Protein AF-A0A4Y2GJU7-F1 (afdb_monomer_lite)

pLDDT: mean 78.37, std 20.41, range [28.94, 97.56]

Structure (mmCIF, N/CA/C/O backbone):
data_AF-A0A4Y2GJU7-F1
#
_entry.id   AF-A0A4Y2GJU7-F1
#
loop_
_atom_site.group_PDB
_atom_site.id
_atom_site.type_symbol
_atom_site.label_atom_id
_atom_site.label_alt_id
_atom_site.label_comp_id
_atom_site.label_asym_id
_atom_site.label_entity_id
_atom_site.label_seq_id
_atom_site.pdbx_PDB_ins_code
_atom_site.Cartn_x
_atom_site.Cartn_y
_atom_site.Cartn_z
_atom_site.occupancy
_atom_site.B_iso_or_equiv
_atom_site.auth_seq_id
_atom_site.auth_comp_id
_atom_site.auth_asym_id
_atom_site.auth_atom_id
_atom_site.pdbx_PDB_model_num
ATOM 1 N N . MET A 1 1 ? 26.002 -38.087 -41.461 1.00 41.91 1 MET A N 1
ATOM 2 C CA . MET A 1 1 ? 26.557 -37.406 -40.279 1.00 41.91 1 MET A CA 1
ATOM 3 C C . MET A 1 1 ? 25.394 -36.729 -39.602 1.00 41.91 1 MET A C 1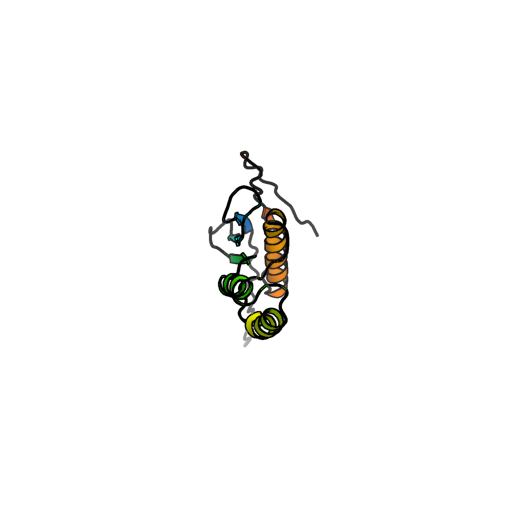
ATOM 5 O O . MET A 1 1 ? 24.996 -35.645 -40.006 1.00 41.91 1 MET A O 1
ATOM 9 N N . ASP A 1 2 ? 24.791 -37.457 -38.670 1.00 52.44 2 ASP A N 1
ATOM 10 C CA . ASP A 1 2 ? 23.984 -36.887 -37.599 1.00 52.44 2 ASP A CA 1
ATOM 11 C C . ASP A 1 2 ? 24.788 -35.809 -36.876 1.00 52.44 2 ASP A C 1
ATOM 13 O O . ASP A 1 2 ? 25.988 -36.001 -36.701 1.00 52.44 2 ASP A O 1
ATOM 17 N N . LEU A 1 3 ? 24.131 -34.737 -36.434 1.00 44.09 3 LEU A N 1
ATOM 18 C CA . LEU A 1 3 ? 24.071 -34.376 -35.015 1.00 44.09 3 LEU A CA 1
ATOM 19 C C . LEU A 1 3 ? 22.836 -33.494 -34.788 1.00 44.09 3 LEU A C 1
ATOM 21 O O . LEU A 1 3 ? 22.751 -32.365 -35.269 1.00 44.09 3 LEU A O 1
ATOM 25 N N . ALA A 1 4 ? 21.873 -34.044 -34.053 1.00 52.06 4 ALA A N 1
ATOM 26 C CA . ALA A 1 4 ? 20.826 -33.287 -33.390 1.00 52.06 4 ALA A CA 1
ATOM 27 C C . ALA A 1 4 ? 21.424 -32.402 -32.273 1.00 52.06 4 ALA A C 1
ATOM 29 O O . ALA A 1 4 ? 22.344 -32.841 -31.590 1.00 52.06 4 ALA A O 1
ATOM 30 N N . SER A 1 5 ? 20.867 -31.187 -32.149 1.00 65.88 5 SER A N 1
ATOM 31 C CA . SER A 1 5 ? 20.712 -30.263 -30.995 1.00 65.88 5 SER A CA 1
ATOM 32 C C . SER A 1 5 ? 21.711 -30.265 -29.818 1.00 65.88 5 SER A C 1
ATOM 34 O O . SER A 1 5 ? 22.067 -31.313 -29.284 1.00 65.88 5 SER A O 1
ATOM 36 N N . PRO A 1 6 ? 21.914 -29.082 -29.212 1.00 52.28 6 PRO A N 1
ATOM 37 C CA . PRO A 1 6 ? 21.252 -28.893 -27.922 1.00 52.28 6 PRO A CA 1
ATOM 38 C C . PRO A 1 6 ? 20.329 -27.670 -27.912 1.00 52.28 6 PRO A C 1
ATOM 40 O O . PRO A 1 6 ? 20.611 -26.626 -28.489 1.00 52.28 6 PRO A O 1
ATOM 43 N N . SER A 1 7 ? 19.186 -27.877 -27.276 1.00 54.72 7 SER A N 1
ATOM 44 C CA . SER A 1 7 ? 18.209 -26.897 -26.824 1.00 54.72 7 SER A CA 1
ATOM 45 C C . SER A 1 7 ? 18.860 -25.787 -25.997 1.00 54.72 7 SER A C 1
ATOM 47 O O . SER A 1 7 ? 19.223 -26.020 -24.845 1.00 54.72 7 SER A O 1
ATOM 49 N N . ASP A 1 8 ? 18.940 -24.584 -26.550 1.00 50.91 8 ASP A N 1
ATOM 50 C CA . ASP A 1 8 ? 19.101 -23.367 -25.760 1.00 50.91 8 ASP A CA 1
ATOM 51 C C . ASP A 1 8 ? 17.699 -22.780 -25.540 1.00 50.91 8 ASP A C 1
ATOM 53 O O . ASP A 1 8 ? 17.320 -21.787 -26.158 1.00 50.91 8 ASP A O 1
ATOM 57 N N . GLU A 1 9 ? 16.896 -23.405 -24.673 1.00 56.97 9 GLU A N 1
ATOM 58 C CA . GLU A 1 9 ? 15.873 -22.642 -23.952 1.00 56.97 9 GLU A CA 1
ATOM 59 C C . GLU A 1 9 ? 16.637 -21.750 -22.973 1.00 56.97 9 GLU A C 1
ATOM 61 O O . GLU A 1 9 ? 16.877 -22.106 -21.820 1.00 56.97 9 GLU A O 1
ATOM 66 N N . LYS A 1 10 ? 17.152 -20.627 -23.476 1.00 54.81 10 LYS A N 1
ATOM 67 C CA . LYS A 1 10 ? 17.585 -19.554 -22.597 1.00 54.81 10 LYS A CA 1
ATOM 68 C C . LYS A 1 10 ? 16.308 -18.979 -22.022 1.00 54.81 10 LYS A C 1
ATOM 70 O O . LYS A 1 10 ? 15.485 -18.456 -22.765 1.00 54.81 10 LYS A O 1
ATOM 75 N N . ASP A 1 11 ? 16.145 -19.101 -20.711 1.00 59.56 11 ASP A N 1
ATOM 76 C CA . ASP A 1 11 ? 15.343 -18.137 -19.975 1.00 59.56 11 ASP A CA 1
ATOM 77 C C . ASP A 1 11 ? 15.894 -16.761 -20.361 1.00 59.56 11 ASP A C 1
ATOM 79 O O . ASP A 1 11 ? 16.985 -16.371 -19.934 1.00 59.56 11 ASP A O 1
ATOM 83 N N . ASP A 1 12 ? 15.217 -16.089 -21.290 1.00 68.50 12 ASP A N 1
ATOM 84 C CA . ASP A 1 12 ? 15.621 -14.782 -21.782 1.00 68.50 12 ASP A CA 1
ATOM 85 C C . ASP A 1 12 ? 15.470 -13.807 -20.612 1.00 68.50 12 ASP A C 1
ATOM 87 O O . ASP A 1 12 ? 14.379 -13.331 -20.297 1.00 68.50 12 ASP A O 1
ATOM 91 N N . ILE A 1 13 ? 16.576 -13.556 -19.912 1.00 71.38 13 ILE A N 1
ATOM 92 C CA . ILE A 1 13 ? 16.648 -12.540 -18.867 1.00 71.38 13 ILE A CA 1
ATOM 93 C C . ILE A 1 13 ? 16.500 -11.188 -19.562 1.00 71.38 13 ILE A C 1
ATOM 95 O O . ILE A 1 13 ? 17.358 -10.781 -20.349 1.00 71.38 13 ILE A O 1
ATOM 99 N N . ILE A 1 14 ? 15.392 -10.505 -19.283 1.00 78.44 14 ILE A N 1
ATOM 100 C CA . ILE A 1 14 ? 15.109 -9.171 -19.807 1.00 78.44 14 ILE A CA 1
ATOM 101 C C . ILE A 1 14 ? 15.484 -8.151 -18.738 1.00 78.44 14 ILE A C 1
ATOM 103 O O . ILE A 1 14 ? 14.838 -8.064 -17.693 1.00 78.44 14 ILE A O 1
ATOM 107 N N . ASP A 1 15 ? 16.496 -7.339 -19.028 1.00 79.81 15 ASP A N 1
ATOM 108 C CA . ASP A 1 15 ? 16.824 -6.182 -18.203 1.00 79.81 15 ASP A CA 1
ATOM 109 C C . ASP A 1 15 ? 15.763 -5.093 -18.398 1.00 79.81 15 ASP A C 1
ATOM 111 O O . ASP A 1 15 ? 15.620 -4.523 -19.483 1.00 79.81 15 ASP A O 1
ATOM 115 N N . ILE A 1 16 ? 15.031 -4.779 -17.328 1.00 80.38 16 ILE A N 1
ATOM 116 C CA . ILE A 1 16 ? 14.042 -3.697 -17.313 1.00 80.38 16 ILE A CA 1
ATOM 117 C C . ILE A 1 16 ? 14.491 -2.557 -16.402 1.00 80.38 16 ILE A C 1
ATOM 119 O O . ILE A 1 16 ? 15.070 -2.762 -15.332 1.00 80.38 16 ILE A O 1
ATOM 123 N N . THR A 1 17 ? 14.197 -1.330 -16.826 1.00 85.38 17 THR A N 1
ATOM 124 C CA . THR A 1 17 ? 14.361 -0.132 -15.999 1.00 85.38 17 THR A CA 1
ATOM 125 C C . THR A 1 17 ? 12.988 0.373 -15.611 1.00 85.38 17 THR A C 1
ATOM 127 O O . THR A 1 17 ? 12.162 0.653 -16.478 1.00 85.38 17 THR A O 1
ATOM 130 N N . VAL A 1 18 ? 12.751 0.534 -14.312 1.00 87.12 18 VAL A N 1
ATOM 131 C CA . VAL A 1 18 ? 11.440 0.952 -13.813 1.00 87.12 18 VAL A CA 1
ATOM 132 C C . VAL A 1 18 ? 11.498 2.332 -13.174 1.00 87.12 18 VAL A C 1
ATOM 134 O O . VAL A 1 18 ? 12.496 2.744 -12.576 1.00 87.12 18 VAL A O 1
ATOM 137 N N . SER A 1 19 ? 10.393 3.056 -13.284 1.00 89.44 19 SER A N 1
ATOM 138 C CA . SER A 1 19 ? 10.088 4.194 -12.431 1.00 89.44 19 SER A CA 1
ATOM 139 C C . SER A 1 19 ? 9.161 3.758 -11.307 1.00 89.44 19 SER A C 1
ATOM 141 O O . SER A 1 19 ? 8.210 3.013 -11.546 1.00 89.44 19 SER A O 1
ATOM 143 N N . TYR A 1 20 ? 9.421 4.266 -10.108 1.00 88.50 20 TYR A N 1
ATOM 144 C CA . TYR A 1 20 ? 8.530 4.142 -8.964 1.00 88.50 20 TYR A CA 1
ATOM 145 C C . TYR A 1 20 ? 7.776 5.450 -8.743 1.00 88.50 20 TYR A C 1
ATOM 147 O O . TYR A 1 20 ? 8.398 6.518 -8.677 1.00 88.50 20 TYR A O 1
ATOM 155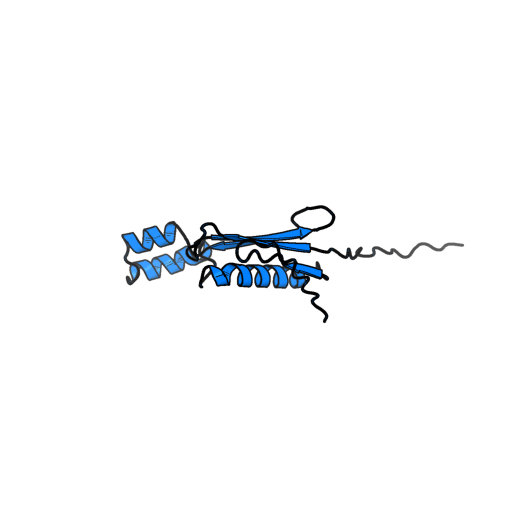 N N . ASP A 1 21 ? 6.458 5.348 -8.591 1.00 87.44 21 ASP A N 1
ATOM 156 C CA . ASP A 1 21 ? 5.606 6.448 -8.147 1.00 87.44 21 ASP A CA 1
ATOM 157 C C . ASP A 1 21 ? 4.587 5.945 -7.120 1.00 87.44 21 ASP A C 1
ATOM 159 O O . ASP A 1 21 ? 4.095 4.817 -7.209 1.00 87.44 21 ASP A O 1
ATOM 163 N N . GLY A 1 22 ? 4.277 6.795 -6.146 1.00 86.00 22 GLY A N 1
ATOM 164 C CA . GLY A 1 22 ? 3.349 6.509 -5.061 1.00 86.00 22 GLY A CA 1
ATOM 165 C C . GLY A 1 22 ? 2.360 7.653 -4.890 1.00 86.00 22 GLY A C 1
ATOM 166 O O . GLY A 1 22 ? 2.717 8.829 -4.964 1.00 86.00 22 GLY A O 1
ATOM 167 N N . THR A 1 23 ? 1.092 7.333 -4.648 1.00 85.31 23 THR A N 1
ATOM 168 C CA . THR A 1 23 ? 0.070 8.331 -4.336 1.00 85.31 23 THR A CA 1
ATOM 169 C C . THR A 1 23 ? -0.737 7.944 -3.109 1.00 85.31 23 THR A C 1
ATOM 171 O O . THR A 1 23 ? -0.985 6.780 -2.807 1.00 85.31 23 THR A O 1
ATOM 174 N N . CYS A 1 24 ? -1.150 8.967 -2.377 1.00 84.50 24 CYS A N 1
ATOM 175 C CA . CYS A 1 24 ? -1.858 8.858 -1.116 1.00 84.50 24 CYS A CA 1
ATOM 176 C C . CYS A 1 24 ? -3.256 9.467 -1.271 1.00 84.50 24 CYS A C 1
ATOM 178 O O . CYS A 1 24 ? -3.417 10.507 -1.909 1.00 84.50 24 CYS A O 1
ATOM 180 N N . GLN A 1 25 ? -4.273 8.851 -0.661 1.00 79.62 25 GLN A N 1
ATOM 181 C CA . GLN A 1 25 ? -5.681 9.252 -0.821 1.00 79.62 25 GLN A CA 1
ATOM 182 C C . GLN A 1 25 ? -5.952 10.733 -0.492 1.00 79.62 25 GLN A C 1
ATOM 184 O O . GLN A 1 25 ? -6.827 11.360 -1.086 1.00 79.62 25 GLN A O 1
ATOM 189 N N . LYS A 1 26 ? -5.254 11.280 0.506 1.00 80.38 26 LYS A N 1
ATOM 190 C CA . LYS A 1 26 ? -5.425 12.642 1.021 1.00 80.38 26 LYS A CA 1
ATOM 191 C C . LYS A 1 26 ? -4.077 13.341 1.167 1.00 80.38 26 LYS A C 1
ATOM 193 O O . LYS A 1 26 ? -3.132 12.797 1.744 1.00 80.38 26 LYS A O 1
ATOM 198 N N . HIS A 1 27 ? -4.014 14.593 0.731 1.00 66.88 27 HIS A N 1
ATOM 199 C CA . HIS A 1 27 ? -2.879 15.455 1.041 1.00 66.88 27 HIS A CA 1
ATOM 200 C C . HIS A 1 27 ? -2.841 15.773 2.550 1.00 66.88 27 HIS A C 1
ATOM 202 O O . HIS A 1 27 ? -3.887 15.858 3.192 1.00 66.88 27 HIS A O 1
ATOM 208 N N . GLY A 1 28 ? -1.649 15.948 3.128 1.00 64.44 28 GLY A N 1
ATOM 209 C CA . GLY A 1 28 ? -1.502 16.398 4.522 1.00 64.44 28 GLY A CA 1
ATOM 210 C C . GLY A 1 28 ? -1.444 15.296 5.587 1.00 64.44 28 GLY A C 1
ATOM 211 O O . GLY A 1 28 ? -2.133 15.383 6.597 1.00 64.44 28 GLY A O 1
ATOM 212 N N . HIS A 1 29 ? -0.618 14.265 5.385 1.00 70.62 29 HIS A N 1
ATOM 213 C CA . HIS A 1 29 ? -0.218 13.257 6.391 1.00 70.62 29 HIS A CA 1
ATOM 214 C C . HIS A 1 29 ? -1.362 12.461 7.065 1.00 70.62 29 HIS A C 1
ATOM 216 O O . HIS A 1 29 ? -1.110 11.664 7.968 1.00 70.62 29 HIS A O 1
ATOM 222 N N . THR A 1 30 ? -2.608 12.596 6.605 1.00 78.31 30 THR A N 1
ATOM 223 C CA . THR A 1 30 ? -3.816 11.947 7.160 1.00 78.31 30 THR A CA 1
ATOM 224 C C . THR A 1 30 ? -4.417 10.901 6.218 1.00 78.31 30 THR A C 1
ATOM 226 O O . THR A 1 30 ? -5.570 10.495 6.366 1.00 78.31 30 THR A O 1
ATOM 229 N N . SER A 1 31 ? -3.643 10.457 5.227 1.00 81.00 31 SER A N 1
ATOM 230 C CA . SER A 1 31 ? -4.073 9.417 4.296 1.00 81.00 31 SER A CA 1
ATOM 231 C C . SER A 1 31 ? -4.323 8.100 5.004 1.00 81.00 31 SER A C 1
ATOM 233 O O . SER A 1 31 ? -3.519 7.676 5.827 1.00 81.00 31 SER A O 1
ATOM 235 N N . LEU A 1 32 ? -5.439 7.459 4.669 1.00 88.88 32 LEU A N 1
ATOM 236 C CA . LEU A 1 32 ? -5.767 6.112 5.133 1.00 88.88 32 LEU A CA 1
ATOM 237 C C . LEU A 1 32 ? -5.339 5.044 4.130 1.00 88.88 32 LEU A C 1
ATOM 239 O O . LEU A 1 32 ? -5.130 3.911 4.539 1.00 88.88 32 LEU A O 1
ATOM 243 N N . HIS A 1 33 ? -5.178 5.421 2.862 1.00 91.12 33 HIS A N 1
ATOM 244 C CA . HIS A 1 33 ? -4.768 4.534 1.782 1.00 91.12 33 HIS A CA 1
ATOM 245 C C . HIS A 1 33 ? -3.583 5.145 1.032 1.00 91.12 33 HIS A C 1
ATOM 247 O O . HIS A 1 33 ? -3.570 6.358 0.781 1.00 91.12 33 HIS A O 1
ATOM 253 N N . GLY A 1 34 ? -2.629 4.294 0.679 1.00 91.00 34 GLY A N 1
ATOM 254 C CA . GLY A 1 34 ? -1.513 4.565 -0.215 1.00 91.00 34 GLY A CA 1
ATOM 255 C C . GLY A 1 34 ? -1.496 3.510 -1.312 1.00 91.00 34 GLY A C 1
ATOM 256 O O . GLY A 1 34 ? -1.857 2.360 -1.068 1.00 91.00 34 GLY A O 1
ATOM 257 N N . ILE A 1 35 ? -1.151 3.921 -2.524 1.00 91.50 35 ILE A N 1
ATOM 258 C CA . ILE A 1 35 ? -0.883 3.019 -3.637 1.00 91.50 35 ILE A CA 1
ATOM 259 C C . ILE A 1 35 ? 0.465 3.386 -4.229 1.00 91.50 35 ILE A C 1
ATOM 261 O O . ILE A 1 35 ? 0.733 4.563 -4.474 1.00 91.50 35 ILE A O 1
ATOM 265 N N . SER A 1 36 ? 1.264 2.371 -4.509 1.00 91.31 36 SER A N 1
ATOM 266 C CA . SER A 1 36 ? 2.554 2.514 -5.159 1.00 91.31 36 SER A CA 1
ATOM 267 C C . SER A 1 36 ? 2.672 1.586 -6.345 1.00 91.31 36 SER A C 1
ATOM 269 O O . SER A 1 36 ? 2.101 0.499 -6.351 1.00 91.31 36 SER A O 1
ATOM 271 N N . ILE A 1 37 ? 3.391 2.037 -7.367 1.00 91.88 37 ILE A N 1
ATOM 272 C CA . ILE A 1 37 ? 3.422 1.390 -8.674 1.00 91.88 37 ILE A CA 1
ATOM 273 C C . ILE A 1 37 ? 4.858 1.381 -9.204 1.00 91.88 37 ILE A C 1
ATOM 275 O O . ILE A 1 37 ? 5.545 2.405 -9.181 1.00 91.88 37 ILE A O 1
ATOM 279 N N . PHE A 1 38 ? 5.289 0.234 -9.726 1.00 91.56 38 PHE A N 1
ATOM 280 C CA . PHE A 1 38 ? 6.440 0.122 -10.616 1.00 91.56 38 PHE A CA 1
ATOM 281 C C . PHE A 1 38 ? 5.971 0.120 -12.067 1.00 91.56 38 PHE A C 1
ATOM 283 O O . PHE A 1 38 ? 5.146 -0.699 -12.470 1.00 91.56 38 PHE A O 1
ATOM 290 N N . VAL A 1 39 ? 6.519 1.035 -12.858 1.00 90.62 39 VAL A N 1
ATOM 291 C CA . VAL A 1 39 ? 6.201 1.196 -14.280 1.00 90.62 39 VAL A CA 1
ATOM 292 C C . VAL A 1 39 ? 7.482 1.038 -15.082 1.00 90.62 39 VAL A C 1
ATOM 294 O O . VAL A 1 39 ? 8.467 1.704 -14.772 1.00 90.62 39 VAL A O 1
ATOM 297 N N . ASP A 1 40 ? 7.485 0.190 -16.108 1.00 89.19 40 ASP A N 1
ATOM 298 C CA . ASP A 1 40 ? 8.599 0.128 -17.054 1.00 89.19 40 ASP A CA 1
ATOM 299 C C . ASP A 1 40 ? 8.679 1.439 -17.841 1.00 89.19 40 ASP A C 1
ATOM 301 O O . ASP A 1 40 ? 7.708 1.884 -18.453 1.00 89.19 40 ASP A O 1
ATOM 305 N N . ILE A 1 41 ? 9.853 2.065 -17.825 1.00 87.56 41 ILE A N 1
ATOM 306 C CA . ILE A 1 41 ? 10.074 3.367 -18.455 1.00 87.56 41 ILE A CA 1
ATOM 307 C C . ILE A 1 41 ? 9.975 3.268 -19.982 1.00 87.56 41 ILE A C 1
ATOM 309 O O . ILE A 1 41 ? 9.592 4.245 -20.627 1.00 87.56 41 ILE A O 1
ATOM 313 N N . LEU A 1 42 ? 10.315 2.115 -20.570 1.00 87.94 42 LEU A N 1
ATOM 314 C CA . LEU A 1 42 ? 1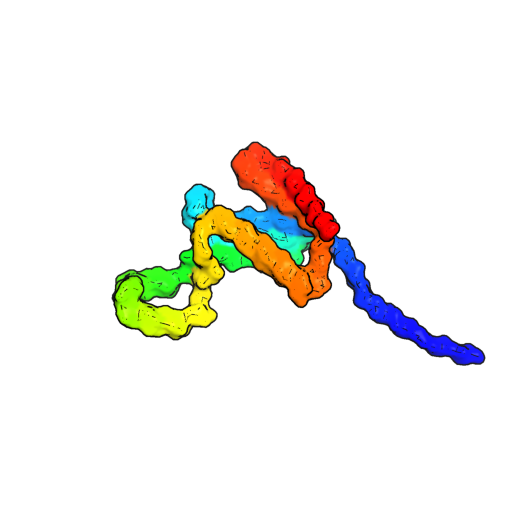0.337 1.952 -22.024 1.00 87.94 42 LEU A CA 1
ATOM 315 C C . LEU A 1 42 ? 8.938 1.740 -22.601 1.00 87.94 42 LEU A C 1
ATOM 317 O O . LEU A 1 42 ? 8.576 2.387 -23.584 1.00 87.94 42 LEU A O 1
ATOM 321 N N . THR A 1 43 ? 8.151 0.847 -22.002 1.00 91.12 43 THR A N 1
ATOM 322 C CA . THR A 1 43 ? 6.801 0.526 -22.490 1.00 91.12 43 THR A CA 1
ATOM 323 C C . THR A 1 43 ? 5.701 1.369 -21.846 1.00 91.12 43 THR A C 1
ATOM 325 O O . THR A 1 43 ? 4.610 1.478 -22.405 1.00 91.12 43 THR A O 1
ATOM 328 N N . GLY A 1 44 ? 5.959 1.963 -20.678 1.00 89.50 44 GLY A N 1
ATOM 329 C CA . GLY A 1 44 ? 4.943 2.623 -19.858 1.00 89.50 44 GLY A CA 1
ATOM 330 C C . GLY A 1 44 ? 3.971 1.651 -19.180 1.00 89.50 44 GLY A C 1
ATOM 331 O O . GLY A 1 44 ? 2.944 2.089 -18.661 1.00 89.50 44 GLY A O 1
ATOM 332 N N . LEU A 1 45 ? 4.254 0.343 -19.201 1.00 91.12 45 LEU A N 1
ATOM 333 C CA . LEU A 1 45 ? 3.404 -0.678 -18.592 1.00 91.12 45 LEU A CA 1
ATOM 334 C C . LEU A 1 45 ? 3.662 -0.795 -17.090 1.00 91.12 45 LEU A C 1
ATOM 336 O O . LEU A 1 45 ? 4.800 -0.718 -16.628 1.00 91.12 45 LEU A O 1
ATOM 340 N N . VAL A 1 46 ? 2.590 -1.022 -16.330 1.00 92.38 46 VAL A N 1
ATOM 341 C CA . VAL A 1 46 ? 2.677 -1.334 -14.901 1.00 92.38 46 VAL A CA 1
ATOM 342 C C . VAL A 1 46 ? 3.202 -2.756 -14.739 1.00 92.38 46 VAL A C 1
ATOM 344 O O . VAL A 1 46 ? 2.583 -3.701 -15.226 1.00 92.38 46 VAL A O 1
ATOM 347 N N . ILE A 1 47 ? 4.330 -2.887 -14.050 1.00 90.94 47 ILE A N 1
ATOM 348 C CA . ILE A 1 47 ? 4.990 -4.164 -13.768 1.00 90.94 47 ILE A CA 1
ATOM 349 C C . ILE A 1 47 ? 4.471 -4.756 -12.460 1.00 90.94 47 ILE A C 1
ATOM 351 O O . ILE A 1 47 ? 4.215 -5.952 -12.379 1.00 90.94 47 ILE A O 1
ATOM 355 N N . ASP A 1 48 ? 4.302 -3.915 -11.440 1.00 92.56 48 ASP A N 1
ATOM 356 C CA . ASP A 1 48 ? 3.880 -4.332 -10.105 1.00 92.56 48 ASP A CA 1
ATOM 357 C C . ASP A 1 48 ? 3.257 -3.150 -9.354 1.00 92.56 48 ASP A C 1
ATOM 359 O O . ASP A 1 48 ? 3.498 -1.985 -9.692 1.00 92.56 48 ASP A O 1
ATOM 363 N N . TYR A 1 49 ? 2.452 -3.443 -8.338 1.00 94.00 49 TYR A N 1
ATOM 364 C CA . TYR A 1 49 ? 1.842 -2.434 -7.481 1.00 94.00 49 TYR A CA 1
ATOM 365 C C . TYR A 1 49 ? 1.605 -2.956 -6.061 1.00 94.00 49 TYR A C 1
ATOM 367 O O . TYR A 1 49 ? 1.477 -4.157 -5.816 1.00 94.00 49 TYR A O 1
ATOM 375 N N . GLU A 1 50 ? 1.545 -2.027 -5.114 1.00 94.75 50 GLU A N 1
ATOM 376 C CA . GLU A 1 50 ? 1.210 -2.299 -3.721 1.00 94.75 50 GLU A CA 1
ATOM 377 C C . GLU A 1 50 ? 0.167 -1.300 -3.237 1.00 94.75 50 GLU A C 1
ATOM 379 O O . GLU A 1 50 ? 0.159 -0.138 -3.647 1.00 94.75 50 GLU A O 1
ATOM 384 N N . ILE A 1 51 ? -0.754 -1.780 -2.401 1.00 93.50 51 ILE A N 1
ATOM 385 C CA . ILE A 1 51 ? -1.775 -0.952 -1.766 1.00 93.50 51 ILE A CA 1
ATOM 386 C C . ILE A 1 51 ? -1.679 -1.159 -0.263 1.00 93.50 51 ILE A C 1
ATOM 388 O O . ILE A 1 51 ? -2.005 -2.235 0.244 1.00 93.50 51 ILE A O 1
ATOM 392 N N . LEU A 1 52 ? -1.329 -0.099 0.457 1.00 93.94 52 LEU A N 1
ATOM 393 C CA . LEU A 1 52 ? -1.376 -0.076 1.910 1.00 93.94 52 LEU A CA 1
ATOM 394 C C . LEU A 1 52 ? -2.611 0.671 2.404 1.00 93.94 52 LEU A C 1
ATOM 396 O O . LEU A 1 52 ? -2.991 1.728 1.899 1.00 93.94 52 LEU A O 1
ATOM 400 N N . SER A 1 53 ? -3.230 0.128 3.444 1.00 93.69 53 SER A N 1
ATOM 401 C CA . SER A 1 53 ? -4.408 0.669 4.098 1.00 93.69 53 SER A CA 1
ATOM 402 C C . SER A 1 53 ? -4.269 0.608 5.615 1.00 93.69 53 SER A C 1
ATOM 404 O O . SER A 1 53 ? -3.863 -0.397 6.200 1.00 93.69 53 SER A O 1
ATOM 406 N N . LYS A 1 54 ? -4.669 1.708 6.248 1.00 92.44 54 LYS A N 1
ATOM 407 C CA . LYS A 1 54 ? -4.862 1.862 7.697 1.00 92.44 54 LYS A CA 1
ATOM 408 C C . LYS A 1 54 ? -6.339 1.873 8.071 1.00 92.44 54 LYS A C 1
ATOM 410 O O . LYS A 1 54 ? -6.693 2.322 9.158 1.00 92.44 54 LYS A O 1
ATOM 415 N N . TYR A 1 55 ? -7.206 1.486 7.139 1.00 92.94 55 TYR A N 1
ATOM 416 C CA . TYR A 1 55 ? -8.641 1.549 7.323 1.00 92.94 55 TYR A CA 1
ATOM 417 C C . TYR A 1 55 ? -9.351 0.277 6.873 1.00 92.94 55 TYR A C 1
ATOM 419 O O . TYR A 1 55 ? -9.215 -0.177 5.735 1.00 92.94 55 TYR A O 1
ATOM 427 N N . CYS A 1 56 ? -10.183 -0.237 7.772 1.00 95.12 56 CYS A N 1
ATOM 428 C CA . CYS A 1 56 ? -11.154 -1.278 7.509 1.00 95.12 56 CYS A CA 1
ATOM 429 C C . CYS A 1 56 ? -12.548 -0.785 7.963 1.00 95.12 56 CYS A C 1
ATOM 431 O O . CYS A 1 56 ? -12.733 -0.442 9.142 1.00 95.12 56 CYS A O 1
ATOM 433 N N . PRO A 1 57 ? -13.542 -0.708 7.052 1.00 94.75 57 PRO A N 1
ATOM 434 C CA . PRO A 1 57 ? -14.916 -0.333 7.400 1.00 94.75 57 PRO A CA 1
ATOM 435 C C . PRO A 1 57 ? -15.520 -1.206 8.505 1.00 94.75 57 PRO A C 1
ATOM 437 O O . PRO A 1 57 ? -16.200 -0.706 9.406 1.00 94.75 57 PRO A O 1
ATOM 440 N N . GLU A 1 58 ? -15.244 -2.506 8.449 1.00 96.50 58 GLU A N 1
ATOM 441 C CA . GLU A 1 58 ? -15.718 -3.519 9.381 1.00 96.50 58 GLU A CA 1
ATOM 442 C C . GLU A 1 58 ? -15.094 -3.305 10.765 1.00 96.50 58 GLU A C 1
ATOM 444 O O . GLU A 1 58 ? -15.827 -3.242 11.752 1.00 96.50 58 GLU A O 1
ATOM 449 N N . CYS A 1 59 ? -13.778 -3.061 10.844 1.00 95.19 59 CYS A N 1
ATOM 450 C CA . CYS A 1 59 ? -13.112 -2.693 12.100 1.00 95.19 59 CYS A CA 1
ATOM 451 C C . CYS A 1 59 ? -13.688 -1.405 12.686 1.00 95.19 59 CYS A C 1
ATOM 453 O O . CYS A 1 59 ? -13.949 -1.332 13.883 1.00 95.19 59 CYS A O 1
ATOM 455 N N . THR A 1 60 ? -13.919 -0.390 11.852 1.00 95.12 60 THR A N 1
ATOM 456 C CA . THR A 1 60 ? -14.477 0.896 12.300 1.00 95.12 60 THR A CA 1
ATOM 457 C C . THR A 1 60 ? -15.874 0.723 12.895 1.00 95.12 60 THR A C 1
ATOM 459 O O . THR A 1 60 ? -16.192 1.303 13.932 1.00 95.12 60 THR A O 1
ATOM 462 N N . THR A 1 61 ? -16.698 -0.104 12.254 1.00 96.69 61 THR A N 1
ATOM 463 C CA . THR A 1 61 ? -18.052 -0.430 12.713 1.00 96.69 61 THR A CA 1
ATOM 464 C C . THR A 1 61 ? -18.008 -1.224 14.015 1.00 96.69 61 THR A C 1
ATOM 466 O O . THR A 1 61 ? -18.654 -0.840 14.985 1.00 96.69 61 THR A O 1
ATOM 469 N N . ALA A 1 62 ? -17.178 -2.266 14.085 1.00 96.00 62 ALA A N 1
ATOM 470 C CA . ALA A 1 62 ? -17.032 -3.090 15.279 1.00 96.00 62 ALA A CA 1
ATOM 471 C C . ALA A 1 62 ? -16.495 -2.299 16.481 1.00 96.00 62 ALA A C 1
ATOM 473 O O . ALA A 1 62 ? -17.011 -2.453 17.582 1.00 96.00 62 ALA A O 1
ATOM 474 N N . LYS A 1 63 ? -15.521 -1.399 16.285 1.00 96.06 63 LYS A N 1
ATOM 475 C CA . LYS A 1 63 ? -15.028 -0.506 17.351 1.00 96.06 63 LYS A CA 1
ATOM 476 C C . LYS A 1 63 ? -16.129 0.397 17.900 1.00 96.06 63 LYS A C 1
ATOM 478 O O . LYS A 1 63 ? -16.190 0.616 19.106 1.00 96.06 63 LYS A O 1
ATOM 483 N N . ARG A 1 64 ? -17.000 0.913 17.028 1.00 96.12 64 ARG A N 1
ATOM 484 C CA . ARG A 1 64 ? -18.142 1.747 17.425 1.00 96.12 64 ARG A CA 1
ATOM 485 C C . ARG A 1 64 ? -19.203 0.940 18.177 1.00 96.12 64 ARG A C 1
ATOM 487 O O . ARG A 1 64 ? -19.722 1.428 19.174 1.00 96.12 64 ARG A O 1
ATOM 494 N N . ASP A 1 65 ? -19.527 -0.254 17.690 1.00 96.69 65 ASP A N 1
ATOM 495 C CA . ASP A 1 65 ? -20.680 -1.024 18.167 1.00 96.69 65 ASP A CA 1
ATOM 496 C C . ASP A 1 65 ? -20.342 -1.895 19.396 1.00 96.69 65 ASP A C 1
ATOM 498 O O . ASP A 1 65 ? -21.179 -2.049 20.282 1.00 96.69 65 ASP A O 1
ATOM 502 N N . LEU A 1 66 ? -19.118 -2.433 19.476 1.00 96.00 66 LEU A N 1
ATOM 503 C CA . LEU A 1 66 ? -18.645 -3.292 20.575 1.00 96.00 66 LEU A CA 1
ATOM 504 C C . LEU A 1 66 ? -17.769 -2.545 21.593 1.00 96.00 66 LEU A C 1
ATOM 506 O O . LEU A 1 66 ? -17.575 -3.040 22.701 1.00 96.00 66 LEU A O 1
ATOM 510 N N . GLY A 1 67 ? -17.222 -1.381 21.231 1.00 93.94 67 GLY A N 1
ATOM 511 C CA . GLY A 1 67 ? -16.202 -0.665 22.002 1.00 93.94 67 GLY A CA 1
ATOM 512 C C . GLY A 1 67 ? -14.796 -1.233 21.775 1.00 93.94 67 GLY A C 1
ATOM 513 O O . GLY A 1 67 ? -14.570 -2.422 21.960 1.00 93.94 67 GLY A O 1
ATOM 514 N N . GLU A 1 68 ? -13.839 -0.384 21.392 1.00 92.19 68 GLU A N 1
ATOM 515 C CA . GLU A 1 68 ? -12.467 -0.792 21.024 1.00 92.19 68 GLU A CA 1
ATOM 516 C C . GLU A 1 68 ? -11.722 -1.555 22.135 1.00 92.19 68 GLU A C 1
ATOM 518 O O . GLU A 1 68 ? -11.009 -2.513 21.847 1.00 92.19 68 GLU A O 1
ATOM 523 N N . ASP A 1 69 ? -11.944 -1.185 23.397 1.00 93.88 69 ASP A N 1
ATOM 524 C CA . ASP A 1 69 ? -11.292 -1.806 24.558 1.00 93.88 69 ASP A CA 1
ATOM 525 C C . ASP A 1 69 ? -12.085 -2.986 25.154 1.00 93.88 69 ASP A C 1
ATOM 527 O O . ASP A 1 69 ? -11.749 -3.490 26.230 1.00 93.88 69 ASP A O 1
ATOM 531 N N . SER A 1 70 ? -13.165 -3.431 24.503 1.00 95.88 70 SER A N 1
ATOM 532 C CA . SER A 1 70 ? -13.996 -4.513 25.029 1.00 95.88 70 SER A CA 1
ATOM 533 C C . SER A 1 70 ? -13.436 -5.901 24.706 1.00 95.88 70 SER A C 1
ATOM 535 O O . SER A 1 70 ? -12.777 -6.139 23.688 1.00 95.88 70 SER A O 1
ATOM 537 N N . SER A 1 71 ? -13.753 -6.870 25.570 1.00 95.81 71 SER A N 1
ATOM 538 C CA . SER A 1 71 ? -13.482 -8.287 25.301 1.00 95.81 71 SER A CA 1
ATOM 539 C C . SER A 1 71 ? -14.170 -8.771 24.026 1.00 95.81 71 SER A C 1
ATOM 541 O O . SER A 1 71 ? -13.618 -9.607 23.309 1.00 95.81 71 SER A O 1
ATOM 543 N N . ASP A 1 72 ? -15.351 -8.228 23.733 1.00 96.50 72 ASP A N 1
ATOM 544 C CA . ASP A 1 72 ? -16.169 -8.619 22.589 1.00 96.50 72 ASP A CA 1
ATOM 545 C C . ASP A 1 72 ? -15.509 -8.183 21.282 1.00 96.50 72 ASP A C 1
ATOM 547 O O . ASP A 1 72 ? -15.409 -8.982 20.347 1.00 96.50 72 ASP A O 1
ATOM 551 N N . PHE A 1 73 ? -14.959 -6.963 21.242 1.00 96.81 73 PHE A N 1
ATOM 552 C CA . PHE A 1 73 ? -14.161 -6.502 20.111 1.00 96.81 73 PHE A CA 1
ATOM 553 C C . PHE A 1 73 ? -12.927 -7.380 19.900 1.00 96.81 73 PHE A C 1
ATOM 555 O O . PHE A 1 73 ? -12.642 -7.770 18.772 1.00 96.81 73 PHE A O 1
ATOM 562 N N . TYR A 1 74 ? -12.217 -7.760 20.965 1.00 96.31 74 TYR A N 1
ATOM 563 C CA . TYR A 1 74 ? -11.036 -8.618 20.846 1.00 96.31 74 TYR A CA 1
ATOM 564 C C . TYR A 1 74 ? -11.361 -10.012 20.281 1.00 96.31 74 TYR A C 1
ATOM 566 O O . TYR A 1 74 ? -10.620 -10.533 19.442 1.00 96.31 74 TYR A O 1
ATOM 574 N N . ILE A 1 75 ? -12.470 -10.620 20.718 1.00 96.75 75 ILE A N 1
ATOM 575 C CA . ILE A 1 75 ? -12.935 -11.916 20.203 1.00 96.75 75 ILE A CA 1
ATOM 576 C C . ILE A 1 75 ? -13.317 -11.791 18.726 1.00 96.75 75 ILE A C 1
ATOM 578 O O . ILE A 1 75 ? -12.868 -12.599 17.911 1.00 96.75 75 ILE A O 1
ATOM 582 N N . TRP A 1 76 ? -14.080 -10.756 18.376 1.00 97.56 76 TRP A N 1
ATOM 583 C CA . TRP A 1 76 ? -14.466 -10.466 16.996 1.00 97.56 76 TRP A CA 1
ATOM 584 C C . TRP A 1 76 ? -13.252 -10.179 16.099 1.00 97.56 76 TRP A C 1
ATOM 586 O O . TRP A 1 76 ? -13.144 -10.699 14.991 1.00 97.56 76 TRP A O 1
ATOM 596 N N . TYR A 1 77 ? -12.281 -9.402 16.577 1.00 95.75 77 TYR A N 1
ATOM 597 C CA . TYR A 1 77 ? -11.115 -9.026 15.782 1.00 95.75 77 TYR A CA 1
ATOM 598 C C . TYR A 1 77 ? -10.263 -10.245 15.422 1.00 95.75 77 TYR A C 1
ATOM 600 O O . TYR A 1 77 ? -9.759 -10.339 14.305 1.00 95.75 77 TYR A O 1
ATOM 608 N N . LYS A 1 78 ? -10.143 -11.229 16.324 1.00 96.12 78 LYS A N 1
ATOM 609 C CA . LYS A 1 78 ? -9.449 -12.491 16.024 1.00 96.12 78 LYS A CA 1
ATOM 610 C C . LYS A 1 78 ? -10.073 -13.247 14.859 1.00 96.12 78 LYS A C 1
ATOM 612 O O . LYS A 1 78 ? -9.329 -13.816 14.062 1.00 96.12 78 LYS A O 1
ATOM 617 N N . THR A 1 79 ? -11.402 -13.275 14.775 1.00 96.00 79 THR A N 1
ATOM 618 C CA . THR A 1 79 ? -12.102 -13.949 13.677 1.00 96.00 79 THR A CA 1
ATOM 619 C C . THR A 1 79 ? -12.052 -13.125 12.393 1.00 96.00 79 THR A C 1
ATOM 621 O O . THR A 1 79 ? -11.942 -13.707 11.321 1.00 96.00 79 THR A O 1
ATOM 624 N N . HIS A 1 80 ? -12.049 -11.793 12.491 1.00 95.94 80 HIS A N 1
ATOM 625 C CA . HIS A 1 80 ? -11.982 -10.884 11.343 1.00 95.94 80 HIS A CA 1
ATOM 626 C C . HIS A 1 80 ? -10.572 -10.709 10.747 1.00 95.94 80 HIS A C 1
ATOM 628 O O . HIS A 1 80 ? -10.435 -10.418 9.562 1.00 95.94 80 HIS A O 1
ATOM 634 N N . ARG A 1 81 ? -9.505 -10.898 11.534 1.00 94.31 81 ARG A N 1
ATOM 635 C CA . ARG A 1 81 ? -8.108 -10.633 11.133 1.00 94.31 81 ARG A CA 1
ATOM 636 C C . ARG A 1 81 ? -7.696 -11.180 9.749 1.00 94.31 81 ARG A C 1
ATOM 638 O O . ARG A 1 81 ? -6.955 -10.468 9.079 1.00 94.31 81 ARG A O 1
ATOM 645 N N . PRO A 1 82 ? -8.120 -12.377 9.293 1.00 95.50 82 PRO A N 1
ATOM 646 C CA . PRO A 1 82 ? -7.787 -12.878 7.953 1.00 95.50 82 PRO A CA 1
ATOM 647 C C . PRO A 1 82 ? -8.404 -12.079 6.792 1.00 95.50 82 PRO A C 1
ATOM 649 O O . PRO A 1 82 ? -7.853 -12.084 5.698 1.00 95.50 82 PRO A O 1
ATOM 652 N N . GLU A 1 83 ? -9.532 -11.407 7.024 1.00 94.25 83 GLU A N 1
ATOM 653 C CA . GLU A 1 83 ? -10.278 -10.618 6.028 1.00 94.25 83 GLU A CA 1
ATOM 654 C C . GLU A 1 83 ? -10.067 -9.107 6.206 1.00 94.25 83 GLU A C 1
ATOM 656 O O . GLU A 1 83 ? -10.604 -8.291 5.452 1.00 94.25 83 GLU A O 1
ATOM 661 N N . CYS A 1 84 ? -9.299 -8.727 7.228 1.00 94.88 84 CYS A N 1
ATOM 662 C CA . CYS A 1 84 ? -9.063 -7.341 7.572 1.00 94.88 84 CYS A CA 1
ATOM 663 C C . CYS A 1 84 ? -8.315 -6.629 6.446 1.00 94.88 84 CYS A C 1
ATOM 665 O O . CYS A 1 84 ? -7.260 -7.071 5.989 1.00 94.88 84 CYS A O 1
ATOM 667 N N . ARG A 1 85 ? -8.852 -5.481 6.031 1.00 93.44 85 ARG A N 1
ATOM 668 C CA . ARG A 1 85 ? -8.243 -4.643 4.991 1.00 93.44 85 ARG A CA 1
ATOM 669 C C . ARG A 1 85 ? -7.152 -3.722 5.530 1.00 93.44 85 ARG A C 1
ATOM 671 O O . ARG A 1 85 ? -6.449 -3.106 4.740 1.00 93.44 85 ARG A O 1
ATOM 678 N N . GLU A 1 86 ? -7.004 -3.617 6.849 1.00 93.75 86 GLU A N 1
ATOM 679 C CA . GLU A 1 86 ? -5.893 -2.901 7.481 1.00 93.75 86 GLU A CA 1
ATOM 680 C C . GLU A 1 86 ? -4.629 -3.755 7.405 1.00 93.75 86 GLU A C 1
ATOM 682 O O . GLU A 1 86 ? -4.442 -4.686 8.186 1.00 93.75 86 GLU A O 1
ATOM 687 N N . ASN A 1 87 ? -3.757 -3.432 6.454 1.00 93.69 87 ASN A N 1
ATOM 688 C CA . ASN A 1 87 ? -2.494 -4.136 6.230 1.00 93.69 87 ASN A CA 1
ATOM 689 C C . ASN A 1 87 ? -1.263 -3.291 6.605 1.00 93.69 87 ASN A C 1
ATOM 691 O O . ASN A 1 87 ? -0.137 -3.782 6.530 1.00 93.69 87 ASN A O 1
ATOM 695 N N . TYR A 1 88 ? -1.461 -2.047 7.054 1.00 93.62 88 TYR A N 1
ATOM 696 C CA . TYR A 1 88 ? -0.386 -1.149 7.455 1.00 93.62 88 TYR A CA 1
ATOM 697 C C . TYR A 1 88 ? -0.624 -0.513 8.824 1.00 93.62 88 TYR A C 1
ATOM 699 O O . TYR A 1 88 ? -1.705 -0.012 9.128 1.00 93.62 88 TYR A O 1
ATOM 707 N N . VAL A 1 89 ? 0.440 -0.460 9.627 1.00 90.88 89 VAL A N 1
ATOM 708 C CA . VAL A 1 89 ? 0.480 0.246 10.910 1.00 90.88 89 VAL A CA 1
ATOM 709 C C . VAL A 1 89 ? 1.646 1.229 10.875 1.00 90.88 89 VAL A C 1
ATOM 711 O O . VAL A 1 89 ? 2.800 0.825 10.751 1.00 90.88 89 VAL A O 1
ATOM 714 N N . GLY A 1 90 ? 1.352 2.525 10.982 1.00 89.94 90 GLY A N 1
ATOM 715 C CA . GLY A 1 90 ? 2.366 3.577 10.928 1.00 89.94 90 GLY A CA 1
ATOM 716 C C . GLY A 1 90 ? 1.823 4.931 10.474 1.00 89.94 90 GLY A C 1
ATOM 717 O O . GLY A 1 90 ? 0.615 5.134 10.318 1.00 89.94 90 GLY A O 1
ATOM 718 N N . SER A 1 91 ? 2.731 5.885 10.260 1.00 88.50 91 SER A N 1
ATOM 719 C CA . SER A 1 91 ? 2.380 7.215 9.754 1.00 88.50 91 SER A CA 1
ATOM 720 C C . SER A 1 91 ? 2.095 7.173 8.252 1.00 88.50 91 SER A C 1
ATOM 722 O O . SER A 1 91 ? 2.627 6.336 7.533 1.00 88.50 91 SER A O 1
ATOM 724 N N . SER A 1 92 ? 1.276 8.101 7.747 1.00 84.38 92 SER A N 1
ATOM 725 C CA . SER A 1 92 ? 0.992 8.173 6.303 1.00 84.38 92 SER A CA 1
ATOM 726 C C . SER A 1 92 ? 2.255 8.402 5.467 1.00 84.38 92 SER A C 1
ATOM 728 O O . SER A 1 92 ? 2.367 7.862 4.379 1.00 84.38 92 SER A O 1
ATOM 730 N N . ASN A 1 93 ? 3.227 9.159 5.986 1.00 82.50 93 ASN A N 1
ATOM 731 C CA . ASN A 1 93 ? 4.475 9.440 5.269 1.00 82.50 93 ASN A CA 1
ATOM 732 C C . ASN A 1 93 ? 5.369 8.204 5.160 1.00 82.50 93 ASN A C 1
ATOM 734 O O . ASN A 1 93 ? 6.122 8.067 4.205 1.00 82.50 93 ASN A O 1
ATOM 738 N N . ALA A 1 94 ? 5.295 7.304 6.140 1.00 87.56 94 ALA A N 1
ATOM 739 C CA . ALA A 1 94 ? 6.056 6.065 6.118 1.00 87.56 94 ALA A CA 1
ATOM 740 C C . ALA A 1 94 ? 5.395 4.974 5.255 1.00 87.56 94 ALA A C 1
ATOM 742 O O . ALA A 1 94 ? 6.018 3.933 5.053 1.00 87.56 94 ALA A O 1
ATOM 743 N N . MET A 1 95 ? 4.173 5.192 4.741 1.00 88.69 95 MET A N 1
ATOM 744 C CA . MET A 1 95 ? 3.514 4.253 3.822 1.00 88.69 95 MET A CA 1
ATOM 745 C C . MET A 1 95 ? 4.296 4.137 2.520 1.00 88.69 95 MET A C 1
ATOM 747 O O . MET A 1 95 ? 4.671 3.033 2.164 1.00 88.69 95 MET A O 1
ATOM 751 N N . GLU A 1 96 ? 4.671 5.260 1.899 1.00 83.81 96 GLU A N 1
ATOM 752 C CA . GLU A 1 96 ? 5.411 5.256 0.629 1.00 83.81 96 GLU A CA 1
ATOM 753 C C . GLU A 1 96 ? 6.742 4.495 0.734 1.00 83.81 96 GLU A C 1
ATOM 755 O O . GLU A 1 96 ? 7.102 3.719 -0.145 1.00 83.81 96 GLU A O 1
ATOM 760 N N . VAL A 1 97 ? 7.471 4.667 1.838 1.00 86.50 97 VAL A N 1
ATOM 761 C CA . VAL A 1 97 ? 8.727 3.933 2.061 1.00 86.50 97 VAL A CA 1
ATOM 762 C C . VAL A 1 97 ? 8.457 2.440 2.253 1.00 86.50 97 VAL A C 1
ATOM 764 O O . VAL A 1 97 ? 9.210 1.605 1.752 1.00 86.50 97 VAL A O 1
ATOM 767 N N . LYS A 1 98 ? 7.382 2.093 2.970 1.00 90.94 98 LYS A N 1
ATOM 768 C CA . LYS A 1 98 ? 7.005 0.700 3.212 1.00 90.94 98 LYS A CA 1
ATOM 769 C C . LYS A 1 98 ? 6.544 0.003 1.934 1.00 90.94 98 LYS A C 1
ATOM 771 O O . LYS A 1 98 ? 6.940 -1.134 1.704 1.00 90.94 98 LYS A O 1
ATOM 776 N N . ASP A 1 99 ? 5.752 0.687 1.122 1.00 91.25 99 ASP A N 1
ATOM 777 C CA . ASP A 1 99 ? 5.299 0.230 -0.186 1.00 91.25 99 ASP A CA 1
ATOM 778 C C . ASP A 1 99 ? 6.491 -0.097 -1.094 1.00 91.25 99 ASP A C 1
ATOM 780 O O . ASP A 1 99 ? 6.591 -1.205 -1.623 1.00 91.25 99 ASP A O 1
ATOM 784 N N . ALA A 1 100 ? 7.446 0.834 -1.210 1.00 87.88 100 ALA A N 1
ATOM 785 C CA . ALA A 1 100 ? 8.669 0.624 -1.982 1.00 87.88 100 ALA A CA 1
ATOM 786 C C . ALA A 1 100 ? 9.474 -0.587 -1.478 1.00 87.88 100 ALA A C 1
ATOM 788 O O . ALA A 1 100 ? 9.958 -1.386 -2.277 1.00 87.88 100 ALA A O 1
ATOM 789 N N . GLU A 1 101 ? 9.595 -0.751 -0.155 1.00 90.19 101 GLU A N 1
ATOM 790 C CA . GLU A 1 101 ? 10.267 -1.904 0.454 1.00 90.19 101 GLU A CA 1
ATOM 791 C C . GLU A 1 101 ? 9.573 -3.229 0.092 1.00 90.19 101 GLU A C 1
ATOM 793 O O . GLU A 1 101 ? 10.251 -4.207 -0.225 1.00 90.19 101 GLU A O 1
ATOM 798 N N . ILE A 1 102 ? 8.237 -3.276 0.138 1.00 92.38 102 ILE A N 1
ATOM 799 C CA . ILE A 1 102 ? 7.449 -4.473 -0.193 1.00 92.38 102 ILE A CA 1
ATOM 800 C C . ILE A 1 102 ? 7.635 -4.843 -1.663 1.00 92.38 102 ILE A C 1
ATOM 802 O O . ILE A 1 102 ? 7.959 -5.993 -1.961 1.00 92.38 102 ILE A O 1
ATOM 806 N N . LEU A 1 103 ? 7.485 -3.873 -2.565 1.00 90.56 103 LEU A N 1
ATOM 807 C CA . LEU A 1 103 ? 7.659 -4.082 -4.001 1.00 90.56 103 LEU A CA 1
ATOM 808 C C . LEU A 1 103 ? 9.074 -4.558 -4.342 1.00 90.56 103 LEU A C 1
ATOM 810 O O . LEU A 1 103 ? 9.255 -5.456 -5.161 1.00 90.56 103 LEU A O 1
ATOM 814 N N . TRP A 1 104 ? 10.090 -4.008 -3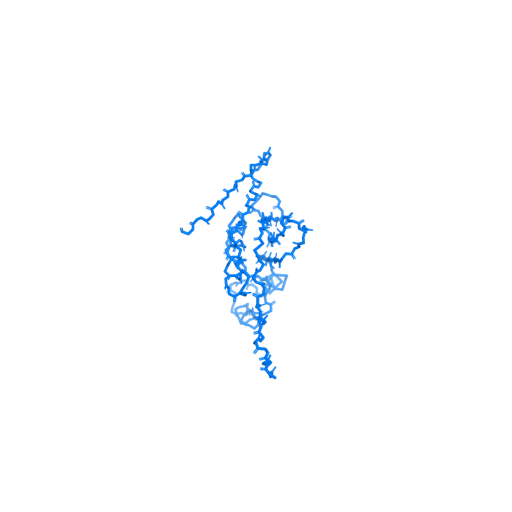.674 1.00 87.56 104 TRP A N 1
ATOM 815 C CA . TRP A 1 104 ? 11.472 -4.425 -3.894 1.00 87.56 104 TRP A CA 1
ATOM 816 C C . TRP A 1 104 ? 11.760 -5.837 -3.384 1.00 87.56 104 TRP A C 1
ATOM 818 O O . TRP A 1 104 ? 12.462 -6.606 -4.029 1.00 87.56 104 TRP A O 1
ATOM 828 N N . LYS A 1 105 ? 11.216 -6.219 -2.226 1.00 90.50 105 LYS A N 1
ATOM 829 C CA . LYS A 1 105 ? 11.348 -7.602 -1.745 1.00 90.50 105 LYS A CA 1
ATOM 830 C C . LYS A 1 105 ? 10.652 -8.579 -2.683 1.00 90.50 105 LYS A C 1
ATOM 832 O O . LYS A 1 105 ? 11.220 -9.617 -3.007 1.00 90.50 105 LYS A O 1
ATOM 837 N N . ARG A 1 106 ? 9.463 -8.208 -3.162 1.00 91.81 106 ARG A N 1
ATOM 838 C CA . ARG A 1 106 ? 8.687 -9.015 -4.100 1.00 91.81 106 ARG A CA 1
ATOM 839 C C . ARG A 1 106 ? 9.433 -9.243 -5.411 1.00 91.81 106 ARG A C 1
ATOM 841 O O . ARG A 1 106 ? 9.397 -10.359 -5.910 1.00 91.81 106 ARG A O 1
ATOM 848 N N . SER A 1 107 ? 10.141 -8.241 -5.936 1.00 85.31 107 SER A N 1
ATOM 849 C CA . SER A 1 107 ? 10.924 -8.404 -7.169 1.00 85.31 107 SER A CA 1
ATOM 850 C C . SER A 1 107 ? 12.057 -9.426 -7.011 1.00 85.31 107 SER A C 1
ATOM 852 O O . SER A 1 107 ? 12.253 -10.277 -7.876 1.00 85.31 107 SER A O 1
ATOM 854 N N . VAL A 1 108 ? 12.734 -9.429 -5.858 1.00 85.25 108 VAL A N 1
ATOM 855 C CA . VAL A 1 108 ? 13.780 -10.414 -5.535 1.00 85.25 108 VAL A CA 1
ATOM 856 C C . VAL A 1 108 ? 13.206 -11.827 -5.372 1.00 85.25 108 VAL A C 1
ATOM 858 O O . VAL A 1 108 ? 13.822 -12.795 -5.813 1.00 85.25 108 VAL A O 1
ATOM 861 N N . GLU A 1 109 ? 12.031 -11.963 -4.751 1.00 86.88 109 GLU A N 1
ATOM 862 C CA . GLU A 1 109 ? 11.373 -13.259 -4.520 1.00 86.88 109 GLU A CA 1
ATOM 863 C C . GLU A 1 109 ? 10.743 -13.843 -5.796 1.00 86.88 109 GLU A C 1
ATOM 865 O O . GLU A 1 109 ? 10.820 -15.049 -6.028 1.00 86.88 109 GLU A O 1
ATOM 870 N N . ASN A 1 110 ? 10.159 -12.992 -6.644 1.00 80.00 110 ASN A N 1
ATOM 871 C CA . ASN A 1 110 ? 9.452 -13.372 -7.868 1.00 80.00 110 ASN A CA 1
ATOM 872 C C . ASN A 1 110 ? 10.335 -13.303 -9.124 1.00 80.00 110 ASN A C 1
ATOM 874 O O . ASN A 1 110 ? 9.813 -13.105 -10.217 1.00 80.00 110 ASN A O 1
ATOM 878 N N . TRP A 1 111 ? 11.651 -13.481 -8.975 1.00 67.19 111 TRP A N 1
ATOM 879 C CA . TRP A 1 111 ? 12.629 -13.717 -10.050 1.00 67.19 111 TRP A CA 1
ATOM 880 C C . TRP A 1 111 ? 12.753 -12.651 -11.166 1.00 67.19 111 TRP A C 1
ATOM 882 O O . TRP A 1 111 ? 13.577 -12.831 -12.060 1.00 67.19 111 TRP A O 1
ATOM 892 N N . TYR A 1 112 ? 12.061 -11.504 -11.091 1.00 70.75 112 TYR A N 1
ATOM 893 C CA . TYR A 1 112 ? 12.364 -10.322 -11.913 1.00 70.75 112 TYR A CA 1
ATOM 894 C C . TYR A 1 112 ? 13.275 -9.362 -11.144 1.00 70.75 112 TYR A C 1
ATOM 896 O O . TYR A 1 112 ? 12.855 -8.628 -10.252 1.00 70.75 112 TYR A O 1
ATOM 904 N N . THR A 1 113 ? 14.559 -9.342 -11.498 1.00 66.94 113 THR A N 1
ATOM 905 C CA . THR A 1 113 ? 15.511 -8.429 -10.855 1.00 66.94 113 THR A CA 1
ATOM 906 C C . THR A 1 113 ? 15.389 -7.039 -11.465 1.00 66.94 113 THR A C 1
ATOM 908 O O . THR A 1 113 ? 15.690 -6.822 -12.635 1.00 66.94 113 THR A O 1
ATOM 911 N N . ILE A 1 114 ? 14.969 -6.068 -10.656 1.00 67.06 114 ILE A N 1
ATOM 912 C CA . ILE A 1 114 ? 15.011 -4.660 -11.051 1.00 67.06 114 ILE A CA 1
ATOM 913 C C . ILE A 1 114 ? 16.443 -4.166 -10.842 1.00 67.06 114 ILE A C 1
ATOM 915 O O . ILE A 1 114 ? 16.902 -4.016 -9.712 1.00 67.06 114 ILE A O 1
ATOM 919 N N . HIS A 1 115 ? 17.159 -3.920 -11.937 1.00 63.22 115 HI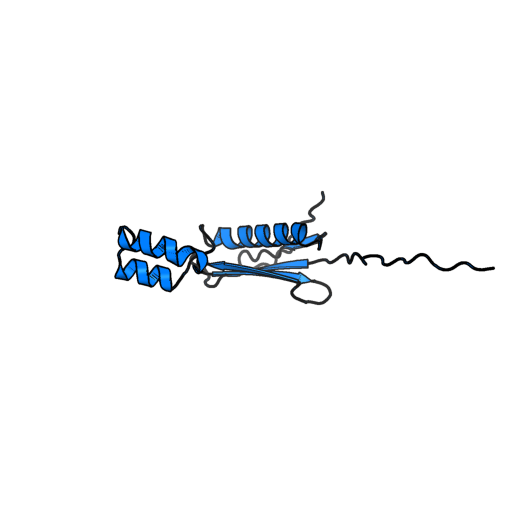S A N 1
ATOM 920 C CA . HIS A 1 115 ? 18.552 -3.467 -11.885 1.00 63.22 115 HIS A CA 1
ATOM 921 C C . HIS A 1 115 ? 18.681 -1.965 -11.608 1.00 63.22 115 HIS A C 1
ATOM 923 O O . HIS A 1 115 ? 19.626 -1.532 -10.950 1.00 63.22 115 HIS A O 1
ATOM 929 N N . GLU A 1 116 ? 17.734 -1.159 -12.092 1.00 63.53 116 GLU A N 1
ATOM 930 C CA . GLU A 1 116 ? 17.730 0.291 -11.906 1.00 63.53 116 GLU A CA 1
ATOM 931 C C . GLU A 1 116 ? 16.306 0.790 -11.627 1.00 63.53 116 GLU A C 1
ATOM 933 O O . GLU A 1 116 ? 15.365 0.487 -12.364 1.00 63.53 116 GLU A O 1
ATOM 938 N N . CYS A 1 117 ? 16.155 1.565 -10.548 1.00 62.44 117 CYS A N 1
ATOM 939 C CA . CYS A 1 117 ? 14.897 2.189 -10.157 1.00 62.44 117 CYS A CA 1
ATOM 940 C C . CYS A 1 117 ? 15.065 3.708 -10.119 1.00 62.44 117 CYS A C 1
ATOM 942 O O . CYS A 1 117 ? 15.878 4.246 -9.362 1.00 62.44 117 CYS A O 1
ATOM 944 N N . SER A 1 118 ? 14.285 4.420 -10.932 1.00 62.78 118 SER A N 1
ATOM 945 C CA . SER A 1 118 ? 14.166 5.870 -10.807 1.00 62.78 118 SER A CA 1
ATOM 946 C C . SER A 1 118 ? 13.034 6.194 -9.840 1.00 62.78 118 SER A C 1
ATOM 948 O O . SER A 1 118 ? 11.859 6.006 -10.154 1.00 62.78 118 SER A O 1
ATOM 950 N N . VAL A 1 119 ? 13.391 6.697 -8.658 1.00 57.22 119 VAL A N 1
ATOM 951 C CA . VAL A 1 119 ? 12.417 7.153 -7.664 1.00 57.22 119 VAL A CA 1
ATOM 952 C C . VAL A 1 119 ? 12.102 8.616 -7.939 1.00 57.22 119 VAL A C 1
ATOM 954 O O . VAL A 1 119 ? 12.969 9.489 -7.829 1.00 57.22 119 VAL A O 1
ATOM 957 N N . ARG A 1 120 ? 10.848 8.904 -8.287 1.00 53.84 120 ARG A N 1
ATOM 958 C CA . ARG A 1 120 ? 10.384 10.281 -8.448 1.00 53.84 120 ARG A CA 1
ATOM 959 C C . ARG A 1 120 ? 9.687 10.745 -7.175 1.00 53.84 120 ARG A C 1
ATOM 961 O O . ARG A 1 120 ? 8.469 10.738 -7.089 1.00 53.84 120 ARG A O 1
ATOM 968 N N . LEU A 1 121 ? 10.464 11.216 -6.200 1.00 45.06 121 LEU A N 1
ATOM 969 C CA . LEU A 1 121 ? 9.894 11.835 -5.003 1.00 45.06 121 LEU A CA 1
ATOM 970 C C . LEU A 1 121 ? 9.292 13.199 -5.364 1.00 45.06 121 LEU A C 1
ATOM 972 O O . LEU A 1 121 ? 10.016 14.148 -5.676 1.00 45.06 121 LEU A O 1
ATOM 976 N N . ARG A 1 122 ? 7.964 13.332 -5.297 1.00 45.59 122 ARG A N 1
ATOM 977 C CA . ARG A 1 122 ? 7.306 14.646 -5.316 1.00 45.59 122 ARG A CA 1
ATOM 978 C C . ARG A 1 122 ? 7.203 15.204 -3.898 1.00 45.59 122 ARG A C 1
ATOM 980 O O . ARG A 1 122 ? 6.126 15.243 -3.313 1.00 45.59 122 ARG A O 1
ATOM 987 N N . PHE A 1 123 ? 8.320 15.699 -3.366 1.00 36.03 123 PHE A N 1
ATOM 988 C CA . PHE A 1 123 ? 8.260 16.702 -2.301 1.00 36.03 123 PHE A CA 1
ATOM 989 C C . PHE A 1 123 ? 7.895 18.039 -2.947 1.00 36.03 123 PHE A C 1
ATOM 991 O O . PHE A 1 123 ? 8.650 18.524 -3.782 1.00 36.03 123 PHE A O 1
ATOM 998 N N . GLN A 1 124 ? 6.702 18.544 -2.618 1.00 38.38 124 GLN A N 1
ATOM 999 C CA . GLN A 1 124 ? 6.161 19.877 -2.933 1.00 38.38 124 GLN A CA 1
ATOM 1000 C C . GLN A 1 124 ? 6.913 20.662 -4.036 1.00 38.38 124 GLN A C 1
ATOM 1002 O O . GLN A 1 124 ? 7.935 21.299 -3.803 1.00 38.38 124 GLN A O 1
ATOM 1007 N N . ASP A 1 125 ? 6.336 20.620 -5.239 1.00 33.53 125 ASP A N 1
ATOM 1008 C CA . ASP A 1 125 ? 6.487 21.596 -6.329 1.00 33.53 125 ASP A CA 1
ATOM 1009 C C . ASP A 1 125 ? 7.827 21.764 -7.066 1.00 33.53 125 ASP A C 1
ATOM 1011 O O . ASP A 1 125 ? 8.000 22.762 -7.761 1.00 33.53 125 ASP A O 1
ATOM 1015 N N . ILE A 1 126 ? 8.723 20.770 -7.084 1.00 28.94 126 ILE A N 1
ATOM 1016 C CA . ILE A 1 126 ? 9.753 20.659 -8.143 1.00 28.94 126 ILE A CA 1
ATOM 1017 C C . ILE A 1 126 ? 9.994 19.174 -8.468 1.00 28.94 126 ILE A C 1
ATOM 1019 O O . ILE A 1 126 ? 10.320 18.409 -7.558 1.00 28.94 126 ILE A O 1
ATOM 1023 N N . PRO A 1 127 ? 9.875 18.707 -9.731 1.00 34.28 127 PRO A N 1
ATOM 1024 C CA . PRO A 1 127 ? 10.248 17.339 -10.070 1.00 34.28 127 PRO A CA 1
ATOM 1025 C C . PRO A 1 127 ? 11.771 17.193 -9.999 1.00 34.28 127 PRO A C 1
ATOM 1027 O O . PRO A 1 127 ? 12.480 17.442 -10.970 1.00 34.28 127 PRO A O 1
ATOM 1030 N N . THR A 1 128 ? 12.276 16.777 -8.843 1.00 34.81 128 THR A N 1
ATOM 1031 C CA . THR A 1 128 ? 13.666 16.346 -8.709 1.00 34.81 128 THR A CA 1
ATOM 1032 C C . THR A 1 128 ? 13.718 14.877 -9.105 1.00 34.81 128 THR A C 1
ATOM 1034 O O . THR A 1 128 ? 13.210 14.013 -8.395 1.00 34.81 128 THR A O 1
ATOM 1037 N N . PHE A 1 129 ? 14.286 14.582 -10.273 1.00 37.47 129 PHE A N 1
ATOM 1038 C CA . PHE A 1 129 ? 14.617 13.210 -10.642 1.00 37.47 129 PHE A CA 1
ATOM 1039 C C . PHE A 1 129 ? 15.834 12.795 -9.820 1.00 37.47 129 PHE A C 1
ATOM 1041 O O . PHE A 1 129 ? 16.966 13.136 -10.159 1.00 37.47 129 PHE A O 1
ATOM 1048 N N . ILE A 1 130 ? 15.611 12.092 -8.712 1.00 33.38 130 ILE A N 1
ATOM 1049 C CA . ILE A 1 130 ? 16.706 11.454 -7.991 1.00 33.38 130 ILE A CA 1
ATOM 1050 C C . ILE A 1 130 ? 16.936 10.110 -8.675 1.00 33.38 130 ILE A C 1
ATOM 1052 O O . ILE A 1 130 ? 16.181 9.153 -8.509 1.00 33.38 130 ILE A O 1
ATOM 1056 N N . LYS A 1 131 ? 17.984 10.046 -9.496 1.00 35.66 131 LYS A N 1
ATOM 1057 C CA . LYS A 1 131 ? 18.473 8.780 -10.032 1.00 35.66 131 LYS A CA 1
ATOM 1058 C C . LYS A 1 131 ? 19.207 8.057 -8.904 1.00 35.66 131 LYS A C 1
ATOM 1060 O O . LYS A 1 131 ? 20.401 8.270 -8.701 1.00 35.66 131 LYS A O 1
ATOM 1065 N N . ILE A 1 132 ? 18.481 7.256 -8.125 1.00 37.28 132 ILE A N 1
ATOM 1066 C CA . ILE A 1 132 ? 19.097 6.366 -7.142 1.00 37.28 132 ILE A CA 1
ATOM 1067 C C . ILE A 1 132 ? 19.701 5.206 -7.928 1.00 37.28 132 ILE A C 1
ATOM 1069 O O . ILE A 1 132 ? 19.028 4.244 -8.284 1.00 37.28 132 ILE A O 1
ATOM 1073 N N . ARG A 1 133 ? 20.989 5.325 -8.250 1.00 31.50 133 ARG A N 1
ATOM 1074 C CA . ARG A 1 133 ? 21.761 4.203 -8.772 1.00 31.50 133 ARG A CA 1
ATOM 1075 C C . ARG A 1 133 ? 22.064 3.295 -7.584 1.00 31.50 133 ARG A C 1
ATOM 1077 O O . ARG A 1 133 ? 23.006 3.559 -6.841 1.00 31.50 133 ARG A O 1
ATOM 1084 N N . CYS A 1 134 ? 21.241 2.273 -7.371 1.00 31.42 134 CYS A N 1
ATOM 1085 C CA . CYS A 1 134 ? 21.578 1.188 -6.458 1.00 31.42 134 CYS A CA 1
ATOM 1086 C C . CYS A 1 134 ? 22.745 0.416 -7.085 1.00 31.42 134 CYS A C 1
ATOM 1088 O O . CYS A 1 134 ? 22.554 -0.436 -7.946 1.00 31.42 134 CYS A O 1
ATOM 1090 N N . ILE A 1 135 ? 23.970 0.807 -6.736 1.00 29.36 135 ILE A N 1
ATOM 1091 C CA . ILE A 1 135 ? 25.174 0.041 -7.048 1.00 29.36 135 ILE A CA 1
ATOM 1092 C C . ILE A 1 135 ? 25.325 -0.965 -5.905 1.00 29.36 135 ILE A C 1
ATOM 1094 O O . ILE A 1 135 ? 25.328 -0.550 -4.745 1.00 29.36 135 ILE A O 1
ATOM 1098 N N . TRP A 1 136 ? 25.379 -2.253 -6.247 1.00 35.78 136 TRP A N 1
ATOM 1099 C CA . TRP A 1 136 ? 25.752 -3.331 -5.329 1.00 35.78 136 TRP A CA 1
ATOM 1100 C C . TRP A 1 136 ? 27.139 -3.093 -4.726 1.00 35.78 136 TRP A C 1
ATOM 1102 O O . TRP A 1 136 ? 28.040 -2.667 -5.488 1.00 35.78 136 TRP A O 1
#

Secondary structure (DSSP, 8-state):
----------------EEEEEEEESSSSS--SEEEEEEEETTT--EEEEEEEES--HHHHHHIIIIITTSHHHHHHHHHHTTT------S-HHHHHHHHHHHHHHHHHHTT----EEEE----TT----EEE----

Sequence (136 aa):
MDLASPSDEKDDIIDITVSYDGTCQKHGHTSLHGISIFVDILTGLVIDYEILSKYCPECTTAKRDLGEDSSDFYIWYKTHRPECRENYVGSSNAMEVKDAEILWKRSVENWYTIHECSVRLRFQDIPTFIKIRCIW

InterPro domains:
  IPR049012 Mutator-like transposase domain [PF20700] (8-110)

Fol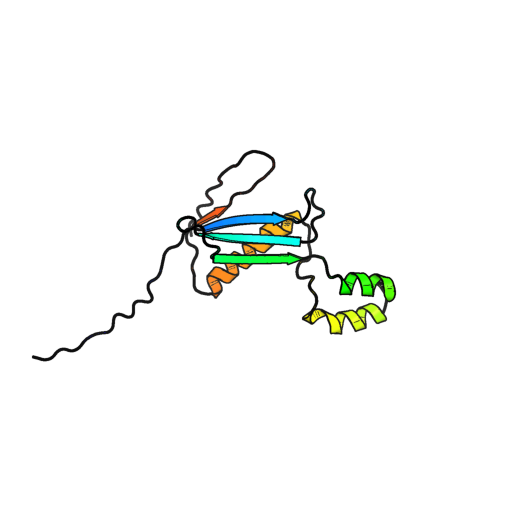dseek 3Di:
DDDDDDDPPPPPQDAFAWEKDKDFPDPDFPGQKIKIFTAGPPPRDTPDMDMAGQDDPVLVVLCVPQNPPDPVSVVVCVVCVVVGRHPDDDIPVCVSVVRVVVVQVCCVVVVNHHQFYFYQDPPDDDRDGDRPRPDD

Radius of gyration: 21.41 Å; chains: 1; bounding box: 47×59×66 Å

Organism: Araneus ventricosus (NCBI:txid182803)